Protein AF-A0A973CYJ3-F1 (afdb_monomer_lite)

Sequence (99 aa):
MNSFFDYGGTQSDDRFLSNWSDLDWKKFMTFVTTRRFSQGETLVEKGELSRELFVLTQGSIVVDIPQKGAGNLDLSVTISPGNIVGEQAFIDGLPRSQT

Foldseek 3Di:
DDDPDCLDDDPDCPAVCSPDDPVRVVVVVVVD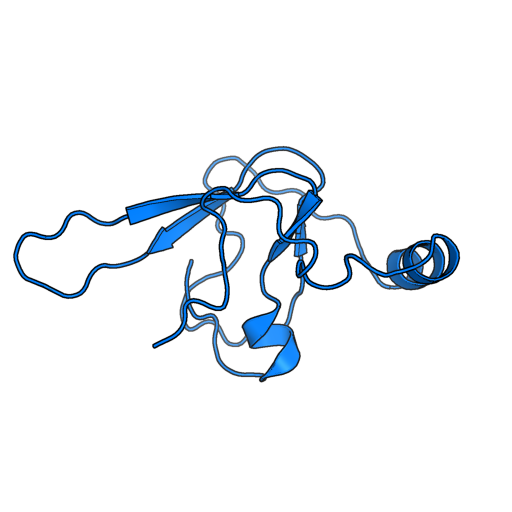DDDDDDVPGDPFAFQDQDQDKDQAADDKDKWWDDDPDPPDDIDIGIDGGRHMPRVCCNPVSGGHHTD

Structure (mmCIF, N/CA/C/O backbone):
data_AF-A0A973CYJ3-F1
#
_entry.id   AF-A0A973CYJ3-F1
#
loop_
_atom_site.group_PDB
_atom_site.id
_atom_site.type_symbol
_atom_site.label_atom_id
_atom_site.label_alt_id
_atom_site.label_comp_id
_atom_site.label_asym_id
_atom_site.label_entity_id
_atom_site.label_seq_id
_atom_site.pdbx_PDB_ins_code
_atom_site.Cartn_x
_atom_site.Cartn_y
_atom_site.Cartn_z
_atom_site.occupancy
_atom_site.B_iso_or_equiv
_atom_site.auth_seq_id
_atom_site.auth_comp_id
_atom_site.auth_asym_id
_atom_site.auth_atom_id
_atom_site.pdbx_PDB_model_num
ATOM 1 N N . MET A 1 1 ? 14.428 6.233 17.241 1.00 33.56 1 MET A N 1
ATOM 2 C CA . MET A 1 1 ? 13.517 5.407 16.425 1.00 33.56 1 MET A CA 1
ATOM 3 C C . MET A 1 1 ? 13.728 5.867 14.999 1.00 33.56 1 MET A C 1
ATOM 5 O O . MET A 1 1 ? 13.344 6.985 14.686 1.00 33.56 1 MET A O 1
ATOM 9 N N . ASN A 1 2 ? 14.500 5.114 14.216 1.00 29.47 2 ASN A N 1
ATOM 10 C CA . ASN A 1 2 ? 14.875 5.529 12.866 1.00 29.47 2 ASN A CA 1
ATOM 11 C C . ASN A 1 2 ? 13.630 5.450 11.984 1.00 29.47 2 ASN A C 1
ATOM 13 O O . ASN A 1 2 ? 12.998 4.396 11.920 1.00 29.47 2 ASN A O 1
ATOM 17 N N . SER A 1 3 ? 13.259 6.569 11.363 1.00 39.88 3 SER A N 1
ATOM 18 C CA . SER A 1 3 ? 12.221 6.573 10.338 1.00 39.88 3 SER A CA 1
ATOM 19 C C . SER A 1 3 ? 12.752 5.769 9.159 1.00 39.88 3 SER A C 1
ATOM 21 O O . SER A 1 3 ? 13.683 6.205 8.492 1.00 39.88 3 SER A O 1
ATOM 23 N N . PHE A 1 4 ? 12.206 4.574 8.942 1.00 47.53 4 PHE A N 1
ATOM 24 C CA . PHE A 1 4 ? 12.512 3.751 7.768 1.00 47.53 4 PHE A CA 1
ATOM 25 C C . PHE A 1 4 ? 11.939 4.341 6.474 1.00 47.53 4 PHE A C 1
ATOM 27 O O . PHE A 1 4 ? 12.252 3.860 5.392 1.00 47.53 4 PHE A O 1
ATOM 34 N N . PHE A 1 5 ? 11.108 5.377 6.581 1.00 56.25 5 PHE A N 1
ATOM 35 C CA . PHE A 1 5 ? 10.356 5.919 5.466 1.00 56.25 5 PHE A CA 1
ATOM 36 C C . PHE A 1 5 ? 10.620 7.419 5.369 1.00 56.25 5 PHE A C 1
ATOM 38 O O . PHE A 1 5 ? 10.139 8.207 6.188 1.00 56.25 5 PHE A O 1
ATOM 45 N N . ASP A 1 6 ? 11.442 7.793 4.390 1.00 55.00 6 ASP A N 1
ATOM 46 C CA . ASP A 1 6 ? 11.662 9.177 3.989 1.00 55.00 6 ASP A CA 1
ATOM 47 C C . ASP A 1 6 ? 10.781 9.484 2.775 1.00 55.00 6 ASP A C 1
ATOM 49 O O . ASP A 1 6 ? 11.170 9.333 1.620 1.00 55.00 6 ASP A O 1
ATOM 53 N N . TYR A 1 7 ? 9.547 9.892 3.051 1.00 57.78 7 TYR A N 1
ATOM 54 C CA . TYR A 1 7 ? 8.663 10.481 2.043 1.00 57.78 7 TYR A CA 1
ATOM 55 C C . TYR A 1 7 ? 8.907 11.998 1.894 1.00 57.78 7 TYR A C 1
ATOM 57 O O . TYR A 1 7 ? 8.199 12.674 1.148 1.00 57.78 7 TYR A O 1
ATOM 65 N N . GLY A 1 8 ? 9.892 12.543 2.620 1.00 46.78 8 GLY A N 1
ATOM 66 C CA . GLY A 1 8 ? 10.196 13.960 2.772 1.00 46.78 8 GLY A CA 1
ATOM 67 C C . GLY A 1 8 ? 11.567 14.327 2.211 1.00 46.78 8 GLY A C 1
ATOM 68 O O . GLY A 1 8 ? 12.366 14.945 2.899 1.00 46.78 8 GLY A O 1
ATOM 69 N N . GLY A 1 9 ? 11.805 14.016 0.937 1.00 51.59 9 GLY A N 1
ATOM 70 C CA . GLY A 1 9 ? 12.818 14.687 0.126 1.00 51.59 9 GLY A CA 1
ATOM 71 C C . GLY A 1 9 ? 14.274 14.523 0.568 1.00 51.59 9 GLY A C 1
ATOM 72 O O . GLY A 1 9 ? 14.901 15.490 0.971 1.00 51.59 9 GLY A O 1
ATOM 73 N N . THR A 1 10 ? 14.871 13.377 0.260 1.00 39.75 10 THR A N 1
ATOM 74 C CA . THR A 1 10 ? 16.070 13.286 -0.588 1.00 39.75 10 THR A CA 1
ATOM 75 C C . THR A 1 10 ? 15.976 11.981 -1.371 1.00 39.75 10 THR A C 1
ATOM 77 O O . THR A 1 10 ? 15.421 10.998 -0.898 1.00 39.75 10 THR A O 1
ATOM 80 N N . GLN A 1 11 ? 16.428 11.986 -2.621 1.00 48.09 11 GLN A N 1
ATOM 81 C CA . GLN A 1 11 ? 16.346 10.852 -3.539 1.00 48.09 11 GLN A CA 1
ATOM 82 C C . GLN A 1 11 ? 17.345 9.762 -3.105 1.00 48.09 11 GLN A C 1
ATOM 84 O O . GLN A 1 11 ? 18.385 9.597 -3.732 1.00 48.09 11 GLN A O 1
ATOM 89 N N . SER A 1 12 ? 17.076 9.063 -2.001 1.00 46.84 12 SER A N 1
ATOM 90 C CA . SER A 1 12 ? 17.804 7.847 -1.652 1.00 46.84 12 SER A CA 1
ATOM 91 C C . SER A 1 12 ? 17.289 6.697 -2.519 1.00 46.84 12 SER A C 1
ATOM 93 O O . SER A 1 12 ? 16.087 6.525 -2.749 1.00 46.84 12 SER A O 1
ATOM 95 N N . ASP A 1 13 ? 18.233 5.926 -3.048 1.00 49.72 13 ASP A N 1
ATOM 96 C CA . ASP A 1 13 ? 18.011 4.756 -3.905 1.00 49.72 13 ASP A CA 1
ATOM 97 C C . ASP A 1 13 ? 17.537 3.525 -3.100 1.00 49.72 13 ASP A C 1
ATOM 99 O O . ASP A 1 13 ? 17.454 2.412 -3.610 1.00 49.72 13 ASP A O 1
ATOM 103 N N . ASP A 1 14 ? 17.183 3.729 -1.827 1.00 55.31 14 ASP A N 1
ATOM 104 C CA . ASP A 1 14 ? 16.773 2.704 -0.860 1.00 55.31 14 ASP A CA 1
ATOM 105 C C . ASP A 1 14 ? 15.256 2.450 -0.866 1.00 55.31 14 ASP A C 1
ATOM 107 O O . ASP A 1 14 ? 14.701 1.851 0.058 1.00 55.31 14 ASP A O 1
ATOM 111 N N . ARG A 1 15 ? 14.550 2.919 -1.902 1.00 66.69 15 ARG A N 1
ATOM 112 C CA . ARG A 1 15 ? 13.126 2.613 -2.074 1.00 66.69 15 ARG A CA 1
ATOM 113 C C . ARG A 1 15 ? 12.948 1.105 -2.227 1.00 66.69 15 ARG A C 1
ATOM 115 O O . ARG A 1 15 ? 13.701 0.443 -2.937 1.00 66.69 15 ARG A O 1
ATOM 122 N N . PHE A 1 16 ? 11.933 0.553 -1.568 1.00 71.50 16 PHE A N 1
ATOM 123 C CA . PHE 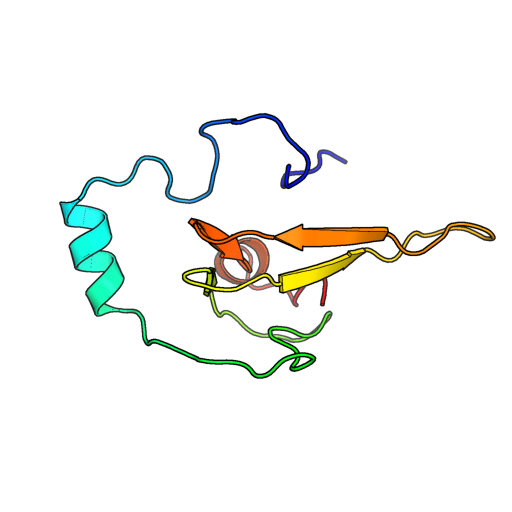A 1 16 ? 11.606 -0.863 -1.687 1.00 71.50 16 PHE A CA 1
ATOM 124 C C . PHE A 1 16 ? 11.476 -1.237 -3.178 1.00 71.50 16 PHE A C 1
ATOM 126 O O . PHE A 1 16 ? 10.764 -0.576 -3.928 1.00 71.50 16 PHE A O 1
ATOM 133 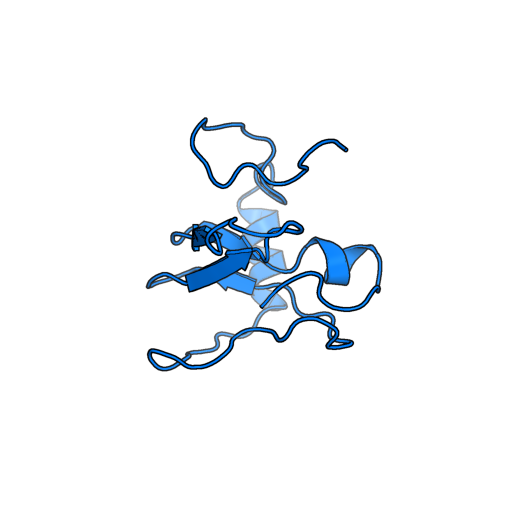N N . LEU A 1 17 ? 12.207 -2.267 -3.615 1.00 78.44 17 LEU A N 1
ATOM 134 C CA . LEU A 1 17 ? 12.276 -2.751 -5.008 1.00 78.44 17 LEU A CA 1
ATOM 135 C C . LEU A 1 17 ? 12.937 -1.806 -6.044 1.00 78.44 17 LEU A C 1
ATOM 137 O O . LEU A 1 17 ? 12.841 -2.074 -7.240 1.00 78.44 17 LEU A O 1
ATOM 141 N N . SER A 1 18 ? 13.643 -0.744 -5.634 1.00 76.06 18 SER A N 1
ATOM 142 C CA . SER A 1 18 ? 14.329 0.195 -6.551 1.00 76.06 18 SER A CA 1
ATOM 143 C C . SER A 1 18 ? 15.334 -0.480 -7.496 1.00 76.06 18 SER A C 1
ATOM 145 O O . SER A 1 18 ? 15.420 -0.123 -8.667 1.00 76.06 18 SER A O 1
ATOM 147 N N . ASN A 1 19 ? 16.039 -1.503 -7.006 1.00 82.00 19 ASN A N 1
ATOM 148 C CA . ASN A 1 19 ? 17.122 -2.191 -7.717 1.00 82.00 19 ASN A CA 1
ATOM 149 C C . ASN A 1 19 ? 16.663 -3.362 -8.606 1.00 82.00 19 ASN A C 1
ATOM 151 O O . ASN A 1 19 ? 17.477 -4.191 -9.016 1.00 82.00 19 ASN A O 1
ATOM 155 N N . TRP A 1 20 ? 15.362 -3.493 -8.867 1.00 86.88 20 TRP A N 1
ATOM 156 C CA . TRP A 1 20 ? 14.830 -4.577 -9.693 1.00 86.88 20 TRP A CA 1
ATOM 157 C C . TRP A 1 20 ? 15.052 -4.334 -11.185 1.00 86.88 20 TRP A C 1
ATOM 159 O O . TRP A 1 20 ? 14.833 -3.234 -11.691 1.00 86.88 20 TRP A O 1
ATOM 169 N N . SER A 1 21 ? 15.446 -5.387 -11.906 1.00 89.12 21 SER A N 1
ATOM 170 C CA . SER A 1 21 ? 15.592 -5.322 -13.362 1.00 89.12 21 SER A CA 1
ATOM 171 C C . SER A 1 21 ? 14.230 -5.250 -14.063 1.00 89.12 21 SER A C 1
ATOM 173 O O . SER A 1 21 ? 13.203 -5.651 -13.509 1.00 89.12 21 SER A O 1
ATOM 175 N N . ASP A 1 22 ? 14.215 -4.850 -15.337 1.00 88.62 22 ASP A N 1
ATOM 176 C CA . ASP A 1 22 ? 13.003 -4.889 -16.172 1.00 88.62 22 ASP A CA 1
ATOM 177 C C . ASP A 1 22 ? 12.350 -6.280 -16.213 1.00 88.62 22 ASP A C 1
ATOM 179 O O . ASP A 1 22 ? 11.131 -6.404 -16.351 1.00 88.62 22 ASP A O 1
ATOM 183 N N . LEU A 1 23 ? 13.151 -7.349 -16.121 1.00 92.31 23 LEU A N 1
ATOM 184 C CA . LEU A 1 23 ? 12.641 -8.717 -16.102 1.00 92.31 23 LEU A CA 1
ATOM 185 C C . LEU A 1 23 ? 11.944 -9.036 -14.776 1.00 92.31 23 LEU A C 1
ATOM 187 O O . LEU A 1 23 ? 10.906 -9.702 -14.786 1.00 92.31 23 LEU A O 1
ATOM 191 N N . ASP A 1 24 ? 12.489 -8.560 -13.660 1.00 91.75 24 ASP A N 1
ATOM 192 C CA . ASP A 1 24 ? 11.892 -8.741 -12.336 1.00 91.75 24 ASP A CA 1
ATOM 193 C C . ASP A 1 24 ? 10.577 -7.967 -12.239 1.00 91.75 24 ASP A C 1
ATOM 195 O O . ASP A 1 24 ? 9.562 -8.542 -11.848 1.00 91.75 24 ASP A O 1
ATOM 199 N N . TRP A 1 25 ? 10.546 -6.726 -12.738 1.00 87.81 25 TRP A N 1
ATOM 200 C CA . TRP A 1 25 ? 9.312 -5.948 -12.857 1.00 87.81 25 TRP A CA 1
ATOM 201 C C . TRP A 1 25 ? 8.277 -6.622 -13.756 1.00 87.81 25 TRP A C 1
ATOM 203 O O . TRP A 1 25 ? 7.110 -6.715 -13.379 1.00 87.81 25 TRP A O 1
ATOM 213 N N . LYS A 1 26 ? 8.679 -7.156 -14.918 1.00 90.75 26 LYS A N 1
ATOM 214 C CA . LYS A 1 26 ? 7.764 -7.909 -15.794 1.00 90.75 26 LYS A CA 1
ATOM 215 C C . LYS A 1 26 ? 7.162 -9.119 -15.094 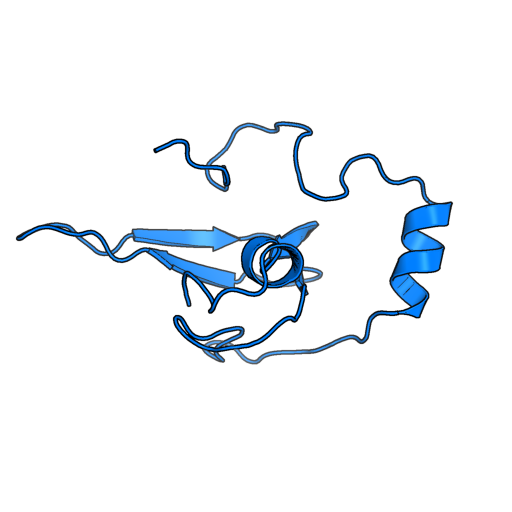1.00 90.75 26 LYS A C 1
ATOM 217 O O . LYS A 1 26 ? 5.962 -9.336 -15.217 1.00 90.75 26 LYS A O 1
ATOM 222 N N . LYS A 1 27 ? 7.967 -9.889 -14.356 1.00 92.19 27 LYS A N 1
ATOM 223 C CA . LYS A 1 27 ? 7.475 -11.029 -13.569 1.00 92.19 27 LYS A CA 1
ATOM 224 C C . LYS A 1 27 ? 6.543 -10.566 -12.455 1.00 92.19 27 LYS A C 1
ATOM 226 O O . LYS A 1 27 ? 5.458 -11.118 -12.315 1.00 92.19 27 LYS A O 1
ATOM 231 N N . PHE A 1 28 ? 6.923 -9.536 -11.708 1.00 89.19 28 PHE A N 1
ATOM 232 C CA . PHE A 1 28 ? 6.105 -8.971 -10.639 1.00 89.19 28 PHE A CA 1
ATOM 233 C C . PHE A 1 28 ? 4.738 -8.507 -11.135 1.00 89.19 28 PHE A C 1
ATOM 235 O O . PHE A 1 28 ? 3.719 -8.840 -10.533 1.00 89.19 28 PHE A O 1
ATOM 242 N N . MET A 1 29 ? 4.699 -7.837 -12.289 1.00 89.06 29 MET A N 1
ATOM 243 C CA . MET A 1 29 ? 3.456 -7.382 -12.909 1.00 89.06 29 MET A CA 1
ATOM 244 C C . MET A 1 29 ? 2.483 -8.525 -13.252 1.00 89.06 29 MET A C 1
ATOM 246 O O . MET A 1 29 ? 1.299 -8.265 -13.434 1.00 89.06 29 MET A O 1
ATOM 250 N N . THR A 1 30 ? 2.932 -9.786 -13.297 1.00 94.31 30 THR A N 1
ATOM 251 C CA . THR A 1 30 ? 2.035 -10.943 -13.491 1.00 94.31 30 THR A CA 1
ATOM 252 C C . THR A 1 30 ? 1.259 -11.346 -12.234 1.00 94.31 30 THR A C 1
ATOM 254 O O . THR A 1 30 ? 0.269 -12.065 -12.343 1.00 94.31 30 THR A O 1
ATOM 257 N N . PHE A 1 31 ? 1.674 -10.875 -11.053 1.00 92.38 31 PHE A N 1
ATOM 258 C CA . PHE A 1 31 ? 1.052 -11.202 -9.764 1.00 92.38 31 PHE A CA 1
ATOM 259 C C . PHE A 1 31 ? 0.183 -10.074 -9.198 1.00 92.38 31 PHE A C 1
ATOM 261 O O . PHE A 1 31 ? -0.447 -10.251 -8.156 1.00 92.38 31 PHE A O 1
ATOM 268 N N . VAL A 1 32 ? 0.147 -8.912 -9.854 1.00 92.25 32 VAL A N 1
ATOM 269 C CA . VAL A 1 32 ? -0.596 -7.739 -9.378 1.00 92.25 32 VAL A CA 1
ATOM 270 C C . VAL A 1 32 ? -1.889 -7.544 -10.159 1.00 92.25 32 VAL A C 1
ATOM 272 O O . VAL A 1 32 ? -1.998 -7.901 -11.329 1.00 92.25 32 VAL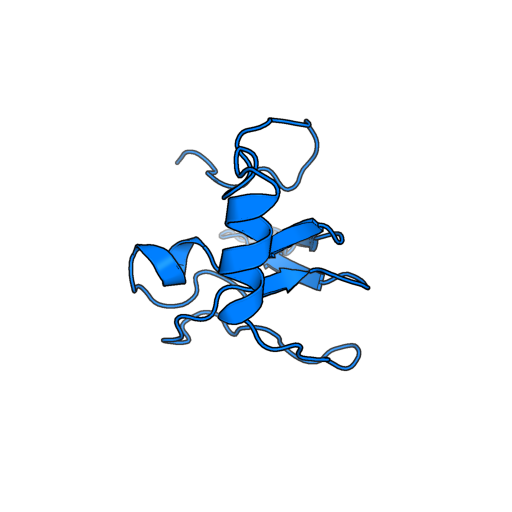 A O 1
ATOM 275 N N . THR A 1 33 ? -2.869 -6.913 -9.515 1.00 94.81 33 THR A N 1
ATOM 276 C CA . THR A 1 33 ? -4.091 -6.436 -10.169 1.00 94.81 33 THR A CA 1
ATOM 277 C C . THR A 1 33 ? -4.187 -4.924 -10.053 1.00 94.81 33 THR A C 1
ATOM 279 O O . THR A 1 33 ? -3.807 -4.341 -9.038 1.00 94.81 33 THR A O 1
ATOM 282 N N . THR A 1 34 ? -4.744 -4.270 -11.070 1.00 94.88 34 THR A N 1
ATOM 283 C CA . THR A 1 34 ? -5.055 -2.841 -10.991 1.00 94.88 34 THR A CA 1
ATOM 284 C C . THR A 1 34 ? -6.272 -2.621 -10.099 1.00 94.88 34 THR A C 1
ATOM 286 O O . THR A 1 34 ? -7.290 -3.299 -10.247 1.00 94.88 34 THR A O 1
ATOM 289 N N . ARG A 1 35 ? -6.182 -1.637 -9.203 1.00 95.56 35 ARG A N 1
ATOM 290 C CA . ARG A 1 35 ? -7.311 -1.112 -8.428 1.00 95.56 35 ARG A CA 1
ATOM 291 C C . ARG A 1 35 ? -7.415 0.395 -8.621 1.00 95.56 35 ARG A C 1
ATOM 293 O O . ARG A 1 35 ? -6.413 1.058 -8.878 1.00 95.56 35 ARG A O 1
ATOM 300 N N . ARG A 1 36 ? -8.639 0.914 -8.548 1.00 96.44 36 ARG A N 1
ATOM 301 C CA . ARG A 1 36 ? -8.944 2.345 -8.629 1.00 96.44 36 ARG A CA 1
ATOM 302 C C . ARG A 1 36 ? -9.715 2.733 -7.383 1.00 96.44 36 ARG A C 1
ATOM 304 O O . ARG A 1 36 ? -10.565 1.964 -6.952 1.00 96.44 36 ARG A O 1
ATOM 311 N N . PHE A 1 37 ? -9.415 3.919 -6.882 1.00 96.06 37 PHE A N 1
ATOM 312 C CA . PHE A 1 37 ? -10.031 4.504 -5.705 1.00 96.06 37 PHE A CA 1
ATOM 313 C C . PHE A 1 37 ? -10.573 5.878 -6.082 1.00 96.06 37 PHE A C 1
ATOM 315 O O . PHE A 1 37 ? -9.997 6.572 -6.928 1.00 96.06 37 PHE A O 1
ATOM 322 N N . SER A 1 38 ? -11.697 6.248 -5.483 1.00 96.81 38 SER A N 1
ATOM 323 C CA . SER A 1 38 ? -12.267 7.587 -5.607 1.00 96.81 38 SER A CA 1
ATOM 324 C C . SER A 1 38 ? -11.561 8.559 -4.663 1.00 96.81 38 SER A C 1
ATOM 326 O O . SER A 1 38 ? -10.911 8.162 -3.697 1.00 96.81 38 SER A O 1
ATOM 328 N N . GLN A 1 39 ? -11.692 9.860 -4.918 1.00 95.19 39 GLN A N 1
ATOM 329 C CA . GLN A 1 39 ? -11.187 10.865 -3.985 1.00 95.19 39 GLN A CA 1
ATOM 330 C C . GLN A 1 39 ? -11.844 10.688 -2.607 1.00 95.19 39 GLN A C 1
ATOM 332 O O . GLN A 1 39 ? -13.068 10.631 -2.509 1.00 95.19 39 GLN A O 1
ATOM 337 N N . GLY A 1 40 ? -11.021 10.633 -1.556 1.00 94.12 40 GLY A N 1
ATOM 338 C CA . GLY A 1 40 ? -11.473 10.440 -0.175 1.00 94.12 40 GLY A CA 1
ATOM 339 C C . GLY A 1 40 ? -11.764 8.985 0.207 1.00 94.12 40 GLY A C 1
ATOM 340 O O . GLY A 1 40 ? -12.147 8.737 1.344 1.00 94.12 40 GLY A O 1
ATOM 341 N N . GLU A 1 41 ? -11.585 8.027 -0.705 1.00 96.44 41 GLU A N 1
ATOM 342 C CA . GLU A 1 41 ? -11.685 6.604 -0.385 1.00 96.44 41 GLU A CA 1
ATOM 343 C C . GLU A 1 41 ? -10.422 6.128 0.349 1.00 96.44 41 GLU A C 1
ATOM 345 O O . GLU A 1 41 ? -9.299 6.400 -0.081 1.00 96.44 41 GLU A O 1
ATOM 350 N N . THR A 1 42 ? -10.609 5.413 1.458 1.00 94.62 42 THR A N 1
ATOM 351 C CA . THR A 1 42 ? -9.516 4.876 2.272 1.00 94.62 42 THR A CA 1
ATOM 352 C C . THR A 1 42 ? -8.853 3.690 1.573 1.00 94.62 42 THR A C 1
ATOM 354 O O . THR A 1 42 ? -9.513 2.704 1.249 1.00 94.62 42 THR A O 1
ATOM 357 N N . LEU A 1 43 ? -7.536 3.777 1.358 1.00 94.19 43 LEU A N 1
ATOM 358 C CA . LEU A 1 43 ? -6.741 2.694 0.768 1.00 94.19 43 LEU A CA 1
ATOM 359 C C . LEU A 1 43 ? -6.470 1.570 1.779 1.00 94.19 43 LEU A C 1
ATOM 361 O O . LEU A 1 43 ? -6.578 0.395 1.438 1.00 94.19 43 LEU A O 1
ATOM 365 N N . VAL A 1 44 ? -6.073 1.952 2.994 1.00 93.44 44 VAL A N 1
ATOM 366 C CA . VAL A 1 44 ? -5.759 1.077 4.129 1.00 93.44 44 VAL A CA 1
ATOM 367 C C . VAL A 1 44 ? -6.211 1.767 5.404 1.00 93.44 44 VAL A C 1
ATOM 369 O O . VAL A 1 44 ? -6.153 2.990 5.481 1.00 93.44 44 VAL A O 1
ATOM 372 N N . GLU A 1 45 ? -6.641 1.010 6.408 1.00 94.12 45 GLU A N 1
ATOM 373 C CA . GLU A 1 45 ? -7.006 1.586 7.703 1.00 94.12 45 GLU A CA 1
ATOM 374 C C . GLU A 1 45 ? -6.015 1.157 8.785 1.00 94.12 45 GLU A C 1
ATOM 376 O O . GLU A 1 45 ? -5.654 -0.014 8.905 1.00 94.12 45 GLU A O 1
ATOM 381 N N . LYS A 1 46 ? -5.561 2.100 9.615 1.00 92.25 46 LYS A N 1
ATOM 382 C CA . LYS A 1 46 ? -4.691 1.790 10.750 1.00 92.25 46 LYS A CA 1
ATOM 383 C C . LYS A 1 46 ? -5.291 0.705 11.650 1.00 92.25 46 LYS A C 1
ATOM 385 O O . LYS A 1 46 ? -6.420 0.808 12.116 1.00 92.25 46 LYS A O 1
ATOM 390 N N . GLY A 1 47 ? -4.474 -0.288 11.994 1.00 94.12 47 GLY A N 1
ATOM 391 C CA . GLY A 1 47 ? -4.879 -1.422 12.824 1.00 94.12 47 GLY A CA 1
ATOM 392 C C . GLY A 1 47 ? -5.592 -2.535 12.055 1.00 94.12 47 GLY A C 1
ATOM 393 O O . GLY A 1 47 ? -5.806 -3.605 12.625 1.00 94.12 47 GLY A O 1
ATOM 394 N N . GLU A 1 48 ? -5.903 -2.334 10.773 1.00 95.50 48 GLU A N 1
ATOM 395 C CA . GLU A 1 48 ? -6.414 -3.388 9.905 1.00 95.50 48 GLU A CA 1
ATOM 396 C C . GLU A 1 48 ? -5.363 -4.495 9.739 1.00 95.50 48 GLU A C 1
ATOM 398 O O . GLU A 1 48 ? -4.176 -4.231 9.514 1.00 95.50 48 GLU A O 1
ATOM 403 N N . LEU A 1 49 ? -5.792 -5.755 9.853 1.00 94.94 49 LEU A N 1
ATOM 404 C CA . LEU A 1 49 ? -4.938 -6.911 9.589 1.00 94.94 49 LEU A CA 1
ATOM 405 C C . LEU A 1 49 ? -5.046 -7.292 8.111 1.00 94.94 49 LEU A C 1
ATOM 407 O O . LEU A 1 49 ? -5.766 -8.218 7.739 1.00 94.94 49 LEU A O 1
ATOM 411 N N . SER A 1 50 ? -4.323 -6.555 7.277 1.00 93.00 50 SER A N 1
ATOM 412 C CA . SER A 1 50 ? -4.314 -6.726 5.827 1.00 93.00 50 SER A CA 1
ATOM 413 C C . SER A 1 50 ? -2.874 -6.741 5.298 1.00 93.00 50 SER A C 1
ATOM 415 O O . SER A 1 50 ? -1.960 -6.192 5.917 1.00 93.00 50 SER A O 1
ATOM 417 N N . ARG A 1 51 ? -2.637 -7.471 4.200 1.00 90.94 51 ARG A N 1
ATOM 418 C CA . ARG A 1 51 ? -1.283 -7.783 3.688 1.00 90.94 51 ARG A CA 1
ATOM 419 C C . ARG A 1 51 ? -1.098 -7.399 2.222 1.00 90.94 51 ARG A C 1
ATOM 421 O O . ARG A 1 51 ? -0.345 -8.040 1.498 1.00 90.94 51 ARG A O 1
ATOM 428 N N . GLU A 1 52 ? -1.803 -6.381 1.757 1.00 92.56 52 GLU A N 1
ATOM 429 C CA . GLU A 1 52 ? -1.653 -5.856 0.406 1.00 92.56 52 GLU A CA 1
ATOM 430 C C . GLU A 1 52 ? -0.489 -4.869 0.317 1.00 92.56 52 GLU A C 1
ATOM 432 O O . GLU A 1 52 ? -0.338 -3.969 1.152 1.00 92.56 52 GLU A O 1
ATOM 437 N N . LEU A 1 53 ? 0.275 -5.015 -0.760 1.00 91.69 53 LEU A N 1
ATOM 438 C CA . LEU A 1 53 ? 1.280 -4.070 -1.217 1.00 91.69 53 LEU A CA 1
ATOM 439 C C . LEU A 1 53 ? 0.700 -3.271 -2.387 1.00 91.69 53 LEU A C 1
ATOM 441 O O . LEU A 1 53 ? 0.176 -3.862 -3.335 1.00 91.69 53 LEU A O 1
ATOM 445 N N . PHE A 1 54 ? 0.825 -1.947 -2.350 1.00 92.44 54 PHE A N 1
ATOM 446 C CA . PHE A 1 54 ? 0.331 -1.075 -3.414 1.00 92.44 54 PHE A CA 1
ATOM 447 C C . PHE A 1 54 ? 1.482 -0.350 -4.097 1.00 92.44 54 PHE A C 1
ATOM 449 O O . PHE A 1 54 ? 2.364 0.181 -3.434 1.00 92.44 54 PHE A O 1
ATOM 456 N N . VAL A 1 55 ? 1.437 -0.284 -5.428 1.00 91.06 55 VAL A N 1
ATOM 457 C CA . VAL A 1 55 ? 2.290 0.602 -6.226 1.00 91.06 55 VAL A CA 1
ATOM 458 C C . VAL A 1 55 ? 1.407 1.724 -6.751 1.00 91.06 55 VAL A C 1
ATOM 460 O O . VAL A 1 55 ? 0.460 1.469 -7.504 1.00 91.06 55 VAL A O 1
ATOM 463 N N . LEU A 1 56 ? 1.693 2.965 -6.361 1.00 92.12 56 LEU A N 1
ATOM 464 C CA . LEU A 1 56 ? 0.902 4.100 -6.817 1.00 92.12 56 LEU A CA 1
ATOM 465 C C . LEU A 1 56 ? 1.271 4.427 -8.266 1.00 92.12 56 LEU A C 1
ATOM 467 O O . LEU A 1 56 ? 2.383 4.858 -8.553 1.00 92.12 56 LEU A O 1
ATOM 471 N N . THR A 1 57 ? 0.340 4.220 -9.194 1.00 92.12 57 THR A N 1
ATOM 472 C CA . THR A 1 57 ? 0.591 4.440 -10.630 1.00 92.12 57 THR A CA 1
ATOM 473 C C . THR A 1 57 ? 0.108 5.803 -11.120 1.00 92.12 57 THR A C 1
ATOM 475 O O . THR A 1 57 ? 0.690 6.347 -12.055 1.00 92.12 57 THR A O 1
ATOM 478 N N . GLN A 1 58 ? -0.937 6.367 -10.503 1.00 94.06 58 GLN A N 1
ATOM 479 C CA . GLN A 1 58 ? -1.533 7.662 -10.850 1.00 94.06 58 GLN A CA 1
ATOM 480 C C . GLN A 1 58 ? -2.193 8.300 -9.620 1.00 94.06 58 GLN A C 1
ATOM 482 O O . GLN A 1 58 ? -2.613 7.590 -8.709 1.00 94.06 58 GLN A O 1
ATOM 487 N N . GLY A 1 59 ? -2.337 9.628 -9.630 1.00 94.75 59 GLY A N 1
ATOM 488 C CA . GLY A 1 59 ? -2.937 10.387 -8.529 1.00 94.75 59 GLY A CA 1
ATOM 489 C C . GLY A 1 59 ? -1.980 10.593 -7.356 1.00 94.75 59 GLY A C 1
ATOM 490 O O . GLY A 1 59 ? -0.765 10.546 -7.519 1.00 94.75 59 GLY A O 1
ATOM 491 N N . SER A 1 60 ? -2.536 10.845 -6.178 1.00 93.50 60 SER A N 1
ATOM 492 C CA . SER A 1 60 ? -1.789 11.028 -4.934 1.00 93.50 60 SER A CA 1
ATOM 493 C C . SER A 1 60 ? -2.580 10.433 -3.783 1.00 93.50 60 SER A C 1
ATOM 495 O O . SER A 1 60 ? -3.809 10.519 -3.780 1.00 93.50 60 SER A O 1
ATOM 497 N N . ILE A 1 61 ? -1.881 9.893 -2.795 1.00 93.88 61 ILE A N 1
ATOM 498 C CA . ILE A 1 61 ? -2.486 9.475 -1.528 1.00 93.88 61 ILE A CA 1
ATOM 499 C C . ILE A 1 61 ? -1.964 10.364 -0.408 1.00 93.88 61 ILE A C 1
ATOM 501 O O . ILE A 1 61 ? -0.863 10.910 -0.501 1.00 93.88 61 ILE A O 1
ATOM 505 N N . VAL A 1 62 ? -2.760 10.503 0.640 1.00 93.06 62 VAL A N 1
ATOM 506 C CA . VAL A 1 62 ? -2.393 11.229 1.851 1.00 93.06 62 VAL A CA 1
ATOM 507 C C . VAL A 1 62 ? -2.348 10.215 2.979 1.00 93.06 62 VAL A C 1
ATOM 509 O O . VAL A 1 62 ? -3.278 9.429 3.107 1.00 93.06 62 VAL A O 1
ATOM 512 N N . VAL A 1 63 ? -1.258 10.219 3.740 1.00 90.81 63 VAL A N 1
ATOM 513 C CA . VAL A 1 63 ? -1.084 9.360 4.914 1.00 90.81 63 VAL A CA 1
ATOM 514 C C . VAL A 1 63 ? -1.156 10.222 6.155 1.00 90.81 63 VAL A C 1
ATOM 516 O O . VAL A 1 63 ? -0.390 11.187 6.277 1.00 90.81 63 VAL A O 1
ATOM 519 N N . ASP A 1 64 ? -2.028 9.841 7.080 1.00 86.81 64 ASP A N 1
ATOM 520 C CA . ASP A 1 64 ? -2.191 10.549 8.341 1.00 86.81 64 ASP A CA 1
ATOM 521 C C . ASP A 1 64 ? -1.212 10.015 9.391 1.00 86.81 64 ASP A C 1
ATOM 523 O O . ASP A 1 64 ? -1.143 8.822 9.707 1.00 86.81 64 ASP A O 1
ATOM 527 N N . ILE A 1 65 ? -0.420 10.930 9.948 1.00 80.88 65 ILE A N 1
ATOM 528 C CA . ILE A 1 65 ? 0.583 10.651 10.967 1.00 80.88 65 ILE A CA 1
ATOM 529 C C . ILE A 1 65 ? 0.139 11.307 12.275 1.00 80.88 65 ILE A C 1
ATOM 531 O O . ILE A 1 65 ? 0.457 12.477 12.517 1.00 80.88 65 ILE A O 1
ATOM 535 N N . PRO A 1 66 ? -0.556 10.559 13.154 1.00 69.94 66 PRO A N 1
ATOM 536 C CA . PRO A 1 66 ? -0.978 11.090 14.437 1.00 69.94 66 PRO A CA 1
ATOM 537 C C . PRO A 1 66 ? 0.246 11.418 15.293 1.00 69.94 66 PRO A C 1
ATOM 539 O O . PRO A 1 66 ? 1.080 10.555 15.595 1.00 69.94 66 PRO A O 1
ATOM 542 N N . GLN A 1 67 ? 0.341 12.675 15.708 1.00 73.12 67 GLN A N 1
ATOM 543 C CA . GLN A 1 67 ? 1.367 13.139 16.633 1.00 73.12 67 GLN A CA 1
ATOM 544 C C . GLN A 1 67 ? 0.931 12.841 18.075 1.00 73.12 67 GLN A C 1
ATOM 546 O O . GLN A 1 67 ? -0.199 13.112 18.473 1.00 73.12 67 GLN A O 1
ATOM 551 N N . LYS A 1 68 ? 1.831 12.297 18.904 1.00 67.31 68 LYS A N 1
ATOM 552 C CA . LYS A 1 68 ? 1.560 12.124 20.341 1.00 67.31 68 LYS A CA 1
ATOM 553 C C . LYS A 1 68 ? 2.004 13.370 21.111 1.00 67.31 68 LYS A C 1
ATOM 555 O O . LYS A 1 68 ? 3.202 13.596 21.248 1.00 67.31 68 LYS A O 1
ATOM 560 N N . GLY A 1 69 ? 1.054 14.132 21.656 1.00 64.25 69 GLY A N 1
ATOM 561 C CA . GLY A 1 69 ? 1.322 15.258 22.563 1.00 64.25 69 GLY A CA 1
ATOM 562 C C . GLY A 1 69 ? 0.217 16.317 22.554 1.00 64.25 69 GLY A C 1
ATOM 563 O O . GLY A 1 69 ? -0.425 16.536 21.532 1.00 64.25 69 GLY A O 1
ATOM 564 N N . ALA A 1 70 ? -0.019 16.980 23.692 1.00 53.62 70 ALA A N 1
ATOM 565 C CA . ALA A 1 70 ? -0.986 18.074 23.774 1.00 53.62 70 ALA A CA 1
ATOM 566 C C . ALA A 1 70 ? -0.475 19.290 22.979 1.00 53.62 70 ALA A C 1
ATOM 568 O O . ALA A 1 70 ? 0.546 19.871 23.339 1.00 53.62 70 ALA A O 1
ATOM 569 N N . GLY A 1 71 ? -1.190 19.663 21.914 1.00 64.50 71 GLY A N 1
ATOM 570 C CA . GLY A 1 71 ? -0.875 20.828 21.077 1.00 64.50 71 GLY A CA 1
ATOM 571 C C . GLY A 1 71 ? -0.145 20.530 19.763 1.00 64.50 71 GLY A C 1
ATOM 572 O O . GLY A 1 71 ? 0.169 21.475 19.044 1.00 64.50 71 GLY A O 1
ATOM 573 N N . ASN A 1 72 ? 0.099 19.262 19.418 1.00 63.06 72 ASN A N 1
ATOM 574 C CA . ASN A 1 72 ? 0.655 18.926 18.107 1.00 63.06 72 ASN A CA 1
ATOM 575 C C . ASN A 1 72 ? -0.461 18.825 17.060 1.00 63.06 72 ASN A C 1
ATOM 577 O O . ASN A 1 72 ? -1.480 18.180 17.294 1.00 63.06 72 ASN A O 1
ATOM 581 N N . LEU A 1 73 ? -0.253 19.469 15.910 1.00 61.97 73 LEU A N 1
ATOM 582 C CA . LEU A 1 73 ? -1.096 19.307 14.726 1.00 61.97 73 LEU A CA 1
ATOM 583 C C . LEU A 1 73 ? -0.815 17.940 14.097 1.00 61.97 73 LEU A C 1
ATOM 585 O O . LEU A 1 73 ? 0.349 17.539 14.012 1.00 61.97 73 LEU A O 1
ATOM 589 N N . ASP A 1 74 ? -1.861 17.251 13.644 1.00 70.62 74 ASP A N 1
ATOM 590 C CA . ASP A 1 74 ? -1.699 16.046 12.833 1.00 70.62 74 ASP A CA 1
ATOM 591 C C . ASP A 1 74 ? -0.884 16.382 11.581 1.00 70.62 74 ASP A C 1
ATOM 593 O O . ASP A 1 74 ? -1.100 17.407 10.925 1.00 70.62 74 ASP A O 1
ATOM 597 N N . LEU A 1 75 ? 0.110 15.543 11.289 1.00 78.06 75 LEU A N 1
ATOM 598 C CA . LEU A 1 75 ? 0.904 15.674 10.077 1.00 78.06 75 LEU A CA 1
ATOM 599 C C . LEU A 1 75 ? 0.310 14.761 9.022 1.00 78.06 75 LEU A C 1
ATOM 601 O O . LEU A 1 75 ? 0.097 13.580 9.282 1.00 78.06 75 LEU A O 1
ATOM 605 N N . SER A 1 76 ? 0.138 15.287 7.820 1.00 84.12 76 SER A N 1
ATOM 606 C CA . SER A 1 76 ? -0.236 14.483 6.667 1.00 84.12 76 SER A CA 1
ATOM 607 C C . SER A 1 76 ? 0.874 14.549 5.627 1.00 84.12 76 SER A C 1
ATOM 609 O O . SER A 1 76 ? 1.405 15.622 5.326 1.00 84.12 76 SER A O 1
ATOM 611 N N . VAL A 1 77 ? 1.241 13.394 5.080 1.00 87.50 77 VAL A N 1
ATOM 612 C CA . VAL A 1 77 ? 2.269 13.281 4.041 1.00 87.50 77 VAL A CA 1
ATOM 613 C C . VAL A 1 77 ? 1.611 12.857 2.741 1.00 87.50 77 VAL A C 1
ATOM 615 O O . VAL A 1 77 ? 0.844 11.900 2.711 1.00 87.50 77 VAL A O 1
ATOM 618 N N . THR A 1 78 ? 1.912 13.570 1.657 1.00 90.69 78 THR A N 1
ATOM 619 C CA . THR A 1 78 ? 1.431 13.205 0.321 1.00 90.69 78 THR A CA 1
ATOM 620 C C . THR A 1 78 ? 2.431 12.280 -0.357 1.00 90.69 78 THR A C 1
ATOM 622 O O . THR A 1 78 ? 3.602 12.629 -0.496 1.00 90.69 78 THR A O 1
ATOM 625 N N . ILE A 1 79 ? 1.964 11.122 -0.813 1.00 89.69 79 ILE A N 1
ATOM 626 C CA . ILE A 1 79 ? 2.766 10.161 -1.568 1.00 89.69 79 ILE A CA 1
ATOM 627 C C . ILE A 1 79 ? 2.402 10.267 -3.052 1.00 89.69 79 ILE A C 1
ATOM 629 O O . ILE A 1 79 ? 1.230 10.239 -3.438 1.00 89.69 79 ILE A O 1
ATOM 633 N N . SER A 1 80 ? 3.440 10.393 -3.876 1.00 88.62 80 SER A N 1
ATOM 634 C CA . SER A 1 80 ? 3.356 10.572 -5.330 1.00 88.62 80 SER A CA 1
ATOM 635 C C . SER A 1 80 ? 3.449 9.241 -6.089 1.00 88.62 80 SER A C 1
ATOM 637 O O . SER A 1 80 ? 3.938 8.253 -5.531 1.00 88.62 80 SER A O 1
ATOM 639 N N . PRO A 1 81 ? 3.053 9.191 -7.374 1.00 90.56 81 PRO A N 1
ATOM 640 C CA . PRO A 1 81 ? 3.214 7.999 -8.200 1.00 90.56 81 PRO A CA 1
ATOM 641 C C . PRO A 1 81 ? 4.662 7.496 -8.259 1.00 90.56 81 PRO A C 1
ATOM 643 O O . PRO A 1 81 ? 5.610 8.275 -8.166 1.00 90.56 81 PRO A O 1
ATOM 646 N N . GLY A 1 82 ? 4.824 6.184 -8.428 1.00 85.31 82 GLY A N 1
ATOM 647 C CA . GLY A 1 82 ? 6.109 5.483 -8.403 1.00 85.31 82 GLY A CA 1
ATOM 648 C C . GLY A 1 82 ? 6.576 5.075 -7.004 1.00 85.31 82 GLY A C 1
ATOM 649 O O . GLY A 1 82 ? 7.594 4.398 -6.888 1.00 85.31 82 GLY A O 1
ATOM 650 N N . ASN A 1 83 ? 5.846 5.456 -5.953 1.00 86.44 83 ASN A N 1
ATOM 651 C CA . ASN A 1 83 ? 6.091 4.972 -4.597 1.00 86.44 83 ASN A CA 1
ATOM 652 C C . ASN A 1 83 ? 5.284 3.705 -4.305 1.00 86.44 83 ASN A C 1
ATOM 654 O O . ASN A 1 83 ? 4.212 3.471 -4.879 1.00 86.44 83 ASN A O 1
ATOM 658 N N . ILE A 1 84 ? 5.828 2.905 -3.395 1.00 88.06 84 ILE A N 1
ATOM 659 C CA . ILE A 1 84 ? 5.195 1.710 -2.853 1.00 88.06 84 ILE A CA 1
ATOM 660 C C . ILE A 1 84 ? 4.624 2.058 -1.472 1.00 88.06 84 ILE A C 1
ATOM 662 O O . ILE A 1 84 ? 5.065 3.014 -0.836 1.00 88.06 84 ILE A O 1
ATOM 666 N N . VAL A 1 85 ? 3.559 1.361 -1.076 1.00 90.56 85 VAL A N 1
ATOM 667 C CA . VAL A 1 85 ? 2.872 1.566 0.201 1.00 90.56 85 VAL A CA 1
ATOM 668 C C . VAL A 1 85 ? 2.445 0.219 0.770 1.00 90.56 85 VAL A C 1
ATOM 670 O O . VAL A 1 85 ? 1.968 -0.658 0.041 1.00 90.56 85 VAL A O 1
ATOM 673 N N . GLY A 1 86 ? 2.554 0.071 2.089 1.00 90.69 86 GLY A N 1
ATOM 674 C CA . GLY A 1 86 ? 2.147 -1.141 2.801 1.00 90.69 86 GLY A CA 1
ATOM 675 C C . GLY A 1 86 ? 3.245 -2.192 2.956 1.00 90.69 86 GLY A C 1
ATOM 676 O O . GLY A 1 86 ? 2.965 -3.294 3.423 1.00 90.69 86 GLY A O 1
ATOM 677 N N . GLU A 1 87 ? 4.487 -1.851 2.614 1.00 91.00 87 GLU A N 1
ATOM 678 C CA . GLU A 1 87 ? 5.673 -2.706 2.697 1.00 91.00 87 GLU A CA 1
ATOM 679 C C . GLU A 1 87 ? 5.827 -3.328 4.080 1.00 91.00 87 GLU A C 1
ATOM 681 O O . GLU A 1 87 ? 6.116 -4.516 4.195 1.00 91.00 87 GLU A O 1
ATOM 686 N N . GLN A 1 88 ? 5.597 -2.533 5.128 1.00 89.31 88 GLN A N 1
ATOM 687 C CA . GLN A 1 88 ? 5.773 -2.976 6.504 1.00 89.31 88 GLN A CA 1
ATOM 688 C C . GLN A 1 88 ? 4.859 -4.169 6.820 1.00 89.31 88 GLN A C 1
ATOM 690 O O . GLN A 1 88 ? 5.368 -5.262 7.045 1.00 89.31 88 GLN A O 1
ATOM 695 N N . ALA A 1 89 ? 3.536 -3.986 6.741 1.00 92.38 89 ALA A N 1
ATOM 696 C CA . ALA A 1 89 ? 2.552 -5.036 7.031 1.00 92.38 89 ALA A CA 1
ATOM 697 C C . ALA A 1 89 ? 2.666 -6.239 6.074 1.00 92.38 89 ALA A C 1
ATOM 699 O O . ALA A 1 89 ? 2.403 -7.386 6.447 1.00 92.38 89 ALA A O 1
ATOM 700 N N . PHE A 1 90 ? 3.096 -5.999 4.830 1.00 92.31 90 PHE A N 1
ATOM 701 C CA . PHE A 1 90 ? 3.394 -7.068 3.881 1.00 92.31 90 PHE A CA 1
ATOM 702 C C . PHE A 1 90 ? 4.531 -7.979 4.385 1.00 92.31 90 PHE A C 1
ATOM 704 O O . PHE A 1 90 ? 4.383 -9.209 4.360 1.00 92.31 90 PHE A O 1
ATOM 711 N N . ILE A 1 91 ? 5.626 -7.384 4.881 1.00 90.94 91 ILE A N 1
ATOM 712 C CA . ILE A 1 91 ? 6.844 -8.077 5.335 1.00 90.94 91 ILE A CA 1
ATOM 713 C C . ILE A 1 91 ? 6.686 -8.671 6.740 1.00 90.94 91 ILE A C 1
ATOM 715 O O . ILE A 1 91 ? 6.967 -9.854 6.928 1.00 90.94 91 ILE A O 1
ATOM 719 N N . ASP A 1 92 ? 6.272 -7.869 7.725 1.00 93.56 92 ASP A N 1
ATOM 720 C CA . ASP A 1 92 ? 6.253 -8.262 9.141 1.00 93.56 92 ASP A CA 1
ATOM 721 C C . ASP A 1 92 ? 4.959 -8.980 9.564 1.00 93.56 92 ASP A C 1
ATOM 723 O O . ASP A 1 92 ? 4.943 -9.682 10.576 1.00 93.56 92 ASP A O 1
ATOM 727 N N . GLY A 1 93 ? 3.889 -8.857 8.770 1.00 93.81 93 GLY A N 1
ATOM 728 C CA . GLY A 1 93 ? 2.583 -9.447 9.059 1.00 93.81 93 GLY A CA 1
ATOM 729 C C . GLY A 1 93 ? 1.845 -8.804 10.238 1.00 93.81 93 GLY A C 1
ATOM 730 O O . GLY A 1 93 ? 0.878 -9.390 10.729 1.00 93.81 93 GLY A O 1
ATOM 731 N N . LEU A 1 94 ? 2.291 -7.638 10.710 1.00 95.25 94 LEU A N 1
ATOM 732 C CA . LEU A 1 94 ? 1.628 -6.865 11.754 1.00 95.25 94 LEU A CA 1
ATOM 733 C C . LEU A 1 94 ? 0.491 -6.008 11.166 1.00 95.25 94 LEU A C 1
ATOM 735 O O . LEU A 1 94 ? 0.459 -5.756 9.959 1.00 95.25 94 LEU A O 1
ATOM 739 N N . PRO A 1 95 ? -0.454 -5.537 12.004 1.00 95.81 95 PRO A N 1
ATOM 740 C CA . PRO A 1 95 ? -1.500 -4.623 11.557 1.00 95.81 95 PRO A CA 1
ATOM 741 C C . PRO A 1 95 ? -0.948 -3.343 10.917 1.00 95.81 95 PRO A C 1
ATOM 743 O O . PRO A 1 95 ? 0.135 -2.871 11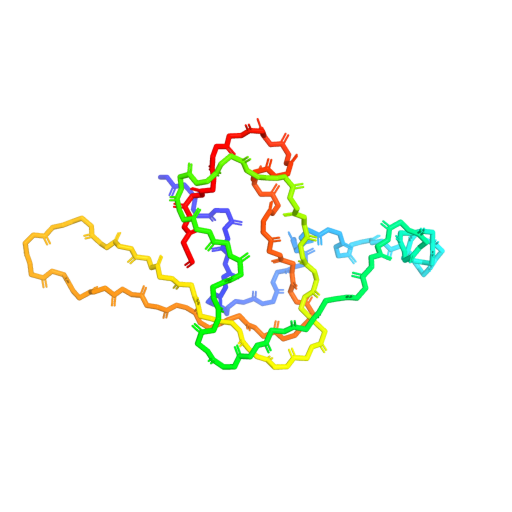.280 1.00 95.81 95 PRO A O 1
ATOM 746 N N . ARG A 1 96 ? -1.731 -2.739 10.012 1.00 93.88 96 ARG A N 1
ATOM 747 C CA . ARG A 1 96 ? -1.395 -1.468 9.350 1.00 93.88 96 ARG A CA 1
ATOM 748 C C . ARG A 1 96 ? -0.999 -0.409 10.376 1.00 93.88 96 ARG A C 1
ATOM 750 O O . ARG A 1 96 ? -1.704 -0.173 11.358 1.00 93.88 96 ARG A O 1
ATOM 757 N N . SER A 1 97 ? 0.132 0.247 10.142 1.00 89.75 97 SER A N 1
ATOM 758 C CA . SER A 1 97 ? 0.676 1.230 11.079 1.00 89.75 97 SER A CA 1
ATOM 759 C C . SER A 1 97 ? -0.053 2.573 11.022 1.00 89.75 97 SER A C 1
ATOM 761 O O . SER A 1 97 ? -0.148 3.230 12.061 1.00 89.75 97 SER A O 1
ATOM 763 N N . GLN A 1 98 ? -0.572 2.948 9.847 1.00 90.31 98 GLN A N 1
ATOM 764 C CA . GLN A 1 98 ? -1.209 4.232 9.530 1.00 90.31 98 GLN A CA 1
ATOM 765 C C . GLN A 1 98 ? -2.358 4.046 8.522 1.00 90.31 98 GLN A C 1
ATOM 767 O O . GLN A 1 98 ? -2.464 2.974 7.918 1.00 90.31 98 GLN A O 1
ATOM 772 N N . THR A 1 99 ? -3.174 5.092 8.376 1.00 90.62 99 THR A N 1
ATOM 773 C CA . THR A 1 99 ? -4.248 5.234 7.381 1.00 90.62 99 THR A CA 1
ATOM 774 C C . THR A 1 99 ? -3.750 6.093 6.224 1.00 90.62 99 THR A C 1
ATOM 776 O O . THR A 1 99 ? -3.128 7.143 6.521 1.00 90.62 99 THR A O 1
#

Secondary structure (DSSP, 8-state):
---S---SS---S-STTTT--HHHHHHHTTS-------TT--S--TT------EE--SS-EEEEE---STTPPPEEEEEPTT-EE-HHHHHH-PPPS--

pLDDT: mean 82.06, std 17.02, range [29.47, 96.81]

Radius of gyration: 14.69 Å; chains: 1; bounding box: 30×32×40 Å